Protein AF-A0A956B005-F1 (afdb_monomer_lite)

Foldseek 3Di:
DDDDDPPDPPPPCPPVPPPQVVLLVVLLVVCCVVPNNVRDDSVSSCVSSVD

pLDDT: mean 76.68, std 17.16, range [43.22, 95.38]

Secondary structure (DSSP, 8-state):
-----------TTTTSTTHHHHHHHHHHHHHHHHH-TTT--HHHHHHHHT-

Sequence (51 aa):
MTISTPPDEEPR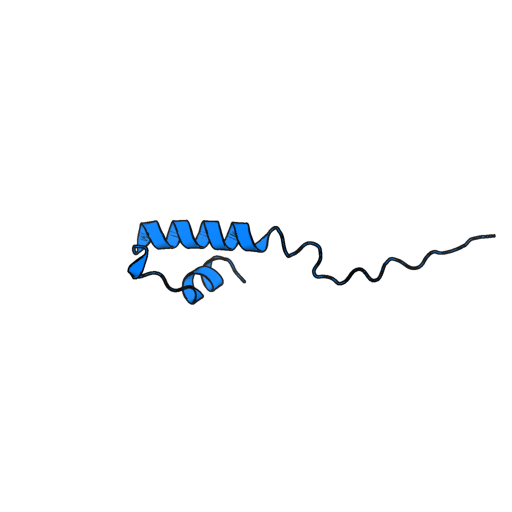WRRRKDARPAELLRAALDLFVEQGFAATRIESIAKRAGV

Radius of gyration: 18.6 Å; chains: 1; bounding box: 42×24×52 Å

Structure (mmCIF, N/CA/C/O backbone):
data_AF-A0A956B005-F1
#
_entry.id   AF-A0A956B005-F1
#
loop_
_atom_site.group_PDB
_atom_site.id
_atom_site.type_symbol
_atom_site.label_atom_id
_atom_site.label_alt_id
_atom_site.label_comp_id
_atom_site.label_asym_id
_atom_site.label_entity_id
_atom_site.label_seq_id
_atom_site.pdbx_PDB_ins_code
_atom_site.Cartn_x
_atom_site.Cartn_y
_atom_site.Cartn_z
_atom_site.occupancy
_atom_site.B_iso_or_equiv
_atom_site.auth_seq_id
_atom_site.auth_comp_id
_atom_site.auth_asym_id
_atom_site.auth_atom_id
_atom_site.pdbx_PDB_model_num
ATOM 1 N N . MET A 1 1 ? 30.461 -20.368 -43.409 1.00 43.22 1 MET A N 1
ATOM 2 C CA . MET A 1 1 ? 31.208 -20.125 -42.157 1.00 43.22 1 MET A CA 1
ATOM 3 C C . MET A 1 1 ? 30.230 -19.517 -41.160 1.00 43.22 1 MET A C 1
ATOM 5 O O . MET A 1 1 ? 29.936 -18.335 -41.241 1.00 43.22 1 MET A O 1
ATOM 9 N N . THR A 1 2 ? 29.593 -20.361 -40.352 1.00 47.00 2 THR A N 1
ATOM 10 C CA . THR A 1 2 ? 28.521 -20.009 -39.405 1.00 47.00 2 THR A CA 1
ATOM 11 C C . THR A 1 2 ? 29.124 -19.633 -38.056 1.00 47.00 2 THR A C 1
ATOM 13 O O . THR A 1 2 ? 29.769 -20.477 -37.439 1.00 47.00 2 THR A O 1
ATOM 16 N N . ILE A 1 3 ? 28.913 -18.399 -37.592 1.00 58.72 3 ILE A N 1
ATOM 17 C CA . ILE A 1 3 ? 29.223 -18.008 -36.213 1.00 58.72 3 ILE A CA 1
ATOM 18 C C . ILE A 1 3 ? 27.931 -18.000 -35.393 1.00 58.72 3 ILE A C 1
ATOM 20 O O . ILE A 1 3 ? 27.050 -17.168 -35.586 1.00 58.72 3 ILE A O 1
ATOM 24 N N . SER A 1 4 ? 27.802 -18.980 -34.502 1.00 56.38 4 SER A N 1
ATOM 25 C CA . SER A 1 4 ? 26.806 -18.975 -33.436 1.00 56.38 4 SER A CA 1
ATOM 26 C C . SER A 1 4 ? 27.272 -18.008 -32.351 1.00 56.38 4 SER A C 1
ATOM 28 O O . SER A 1 4 ? 28.220 -18.299 -31.626 1.00 56.38 4 SER A O 1
ATOM 30 N N . THR A 1 5 ? 26.619 -16.856 -32.240 1.00 61.78 5 THR A N 1
ATOM 31 C CA . THR A 1 5 ? 26.706 -16.006 -31.048 1.00 61.78 5 THR A CA 1
ATOM 32 C C . THR A 1 5 ? 25.951 -16.716 -29.916 1.00 61.78 5 THR A C 1
ATOM 34 O O . THR A 1 5 ? 24.780 -17.051 -30.119 1.00 61.78 5 THR A O 1
ATOM 37 N N . PRO A 1 6 ? 26.570 -17.015 -28.757 1.00 62.81 6 PRO A N 1
ATOM 38 C CA . PRO A 1 6 ? 25.835 -17.595 -27.638 1.00 62.81 6 PRO A CA 1
ATOM 39 C C . PRO A 1 6 ? 24.788 -16.583 -27.141 1.00 62.81 6 PRO A C 1
ATOM 41 O O . PRO A 1 6 ? 25.063 -15.380 -27.156 1.00 62.81 6 PRO A O 1
ATOM 44 N N . PRO A 1 7 ? 23.584 -17.030 -26.740 1.00 58.72 7 PRO A N 1
ATOM 45 C CA . PRO A 1 7 ? 22.571 -16.131 -26.221 1.00 58.72 7 PRO A CA 1
ATOM 46 C C . PRO A 1 7 ? 23.056 -15.586 -24.878 1.00 58.72 7 PRO A C 1
ATOM 48 O O . PRO A 1 7 ? 23.178 -16.323 -23.907 1.00 58.72 7 PRO A O 1
ATOM 51 N N . ASP A 1 8 ? 23.394 -14.303 -24.898 1.00 58.88 8 ASP A N 1
ATOM 52 C CA . ASP A 1 8 ? 23.231 -13.322 -23.832 1.00 58.88 8 ASP A CA 1
ATOM 53 C C . ASP A 1 8 ? 22.808 -13.915 -22.469 1.00 58.88 8 ASP A C 1
ATOM 55 O O . ASP A 1 8 ? 21.629 -14.165 -22.202 1.00 58.88 8 ASP A O 1
ATOM 59 N N . GLU A 1 9 ? 23.788 -14.136 -21.587 1.00 59.34 9 GLU A N 1
ATOM 60 C CA . GLU A 1 9 ? 23.560 -14.316 -20.150 1.00 59.34 9 GLU A CA 1
ATOM 61 C C . GLU A 1 9 ? 23.146 -12.971 -19.529 1.00 59.34 9 GLU A C 1
ATOM 63 O O . GLU A 1 9 ? 23.817 -12.412 -18.660 1.00 59.34 9 GLU A O 1
ATOM 68 N N . GLU A 1 10 ? 22.024 -12.409 -19.976 1.00 58.59 10 GLU A N 1
ATOM 69 C CA . GLU A 1 10 ? 21.394 -11.307 -19.270 1.00 58.59 10 GLU A CA 1
ATOM 70 C C . GLU A 1 10 ? 20.921 -11.847 -17.911 1.00 58.59 10 GLU A C 1
ATOM 72 O O . GLU A 1 10 ? 20.156 -12.822 -17.855 1.00 58.59 10 GLU A O 1
ATOM 77 N N . PRO A 1 11 ? 21.327 -11.241 -16.779 1.00 57.25 11 PRO A N 1
ATOM 78 C CA . PRO A 1 11 ? 20.822 -11.653 -15.483 1.00 57.25 11 PRO A CA 1
ATOM 79 C C . PRO A 1 11 ? 19.293 -11.610 -15.526 1.00 57.25 11 PRO A C 1
ATOM 81 O O . PRO A 1 11 ? 18.688 -10.582 -15.852 1.00 57.25 11 PRO A O 1
ATOM 84 N N . ARG A 1 12 ? 18.666 -12.742 -15.168 1.00 57.06 12 ARG A N 1
ATOM 85 C CA . ARG A 1 12 ? 17.214 -13.044 -15.183 1.00 57.06 12 ARG A CA 1
ATOM 86 C C . ARG A 1 12 ? 16.363 -12.145 -14.261 1.00 57.06 12 ARG A C 1
ATOM 88 O O . ARG A 1 12 ? 15.298 -12.537 -13.784 1.00 57.06 12 ARG A O 1
ATOM 95 N N . TRP A 1 13 ? 16.839 -10.940 -13.974 1.00 56.88 13 TRP A N 1
ATOM 96 C CA . TRP A 1 13 ? 16.224 -9.895 -13.169 1.00 56.88 13 TRP A CA 1
ATOM 97 C C . TRP A 1 13 ? 15.839 -8.651 -13.972 1.00 56.88 13 TRP A C 1
ATOM 99 O O . TRP A 1 13 ? 15.137 -7.797 -13.434 1.00 56.88 13 TRP A O 1
ATOM 109 N N . ARG A 1 14 ? 16.209 -8.555 -15.257 1.00 55.12 14 ARG A N 1
ATOM 110 C CA . ARG A 1 14 ? 16.006 -7.325 -16.040 1.00 55.12 14 ARG A CA 1
ATOM 111 C C . ARG A 1 14 ? 14.553 -7.046 -16.455 1.00 55.12 14 ARG A C 1
ATOM 113 O O . ARG A 1 14 ? 14.217 -5.899 -16.696 1.00 55.12 14 ARG A O 1
ATOM 120 N N . ARG A 1 15 ? 13.660 -8.048 -16.433 1.00 51.72 15 ARG A N 1
ATOM 121 C CA . ARG A 1 15 ? 12.213 -7.885 -16.730 1.00 51.72 15 ARG A CA 1
ATOM 122 C C . ARG A 1 15 ? 11.264 -7.957 -15.525 1.00 51.72 15 ARG A C 1
ATOM 124 O O . ARG A 1 15 ? 10.079 -7.696 -15.679 1.00 51.72 15 ARG A O 1
ATOM 131 N N . ARG A 1 16 ? 11.750 -8.312 -14.324 1.00 54.03 16 ARG A N 1
ATOM 132 C CA . ARG A 1 16 ? 10.917 -8.385 -13.097 1.00 54.03 16 ARG A CA 1
ATOM 133 C C . ARG A 1 16 ? 10.948 -7.110 -12.248 1.00 54.03 16 ARG A C 1
ATOM 135 O O . ARG A 1 16 ? 10.269 -7.065 -11.226 1.00 54.03 16 ARG A O 1
ATOM 142 N N . LYS A 1 17 ? 11.747 -6.107 -12.623 1.00 50.19 17 LYS A N 1
ATOM 143 C CA . LYS A 1 17 ? 11.845 -4.849 -11.874 1.00 50.19 17 LYS A CA 1
ATOM 144 C C . LYS A 1 17 ? 10.684 -3.888 -12.142 1.00 50.19 17 LYS A C 1
ATOM 146 O O . LYS A 1 17 ? 10.291 -3.224 -11.197 1.00 50.19 17 LYS A O 1
ATOM 151 N N . ASP A 1 18 ? 10.096 -3.871 -13.339 1.00 52.53 18 ASP A N 1
ATOM 152 C CA . ASP A 1 18 ? 9.015 -2.922 -13.670 1.00 52.53 18 ASP A CA 1
ATOM 153 C C . ASP A 1 18 ? 7.599 -3.423 -13.347 1.00 52.53 18 ASP A C 1
ATOM 155 O O . ASP A 1 18 ? 6.727 -2.625 -13.017 1.00 52.53 18 ASP A O 1
ATOM 159 N N . ALA A 1 19 ? 7.353 -4.739 -13.375 1.00 56.78 19 ALA A N 1
ATOM 160 C CA . ALA A 1 19 ? 6.024 -5.289 -13.073 1.00 56.78 19 ALA A CA 1
ATOM 161 C C . ALA A 1 19 ? 5.713 -5.339 -11.560 1.00 56.78 19 ALA A C 1
ATOM 163 O O . ALA A 1 19 ? 4.591 -5.071 -11.139 1.00 56.78 19 ALA A O 1
ATOM 164 N N . ARG A 1 20 ? 6.717 -5.627 -10.718 1.00 66.81 20 ARG A N 1
ATOM 165 C CA . ARG A 1 20 ? 6.553 -5.769 -9.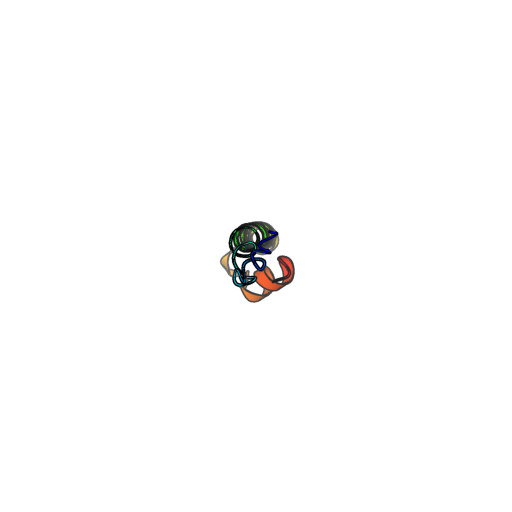255 1.00 66.81 20 ARG A CA 1
ATOM 166 C C . ARG A 1 20 ? 6.097 -4.500 -8.515 1.00 66.81 20 ARG A C 1
ATOM 168 O O . ARG A 1 20 ? 5.289 -4.632 -7.599 1.00 66.81 20 ARG A O 1
ATOM 175 N N . PRO A 1 21 ? 6.575 -3.287 -8.857 1.00 80.44 21 PRO A N 1
ATOM 176 C CA . PRO A 1 21 ? 6.134 -2.060 -8.199 1.00 80.44 21 PRO A CA 1
ATOM 177 C C . PRO A 1 21 ? 4.651 -1.765 -8.430 1.00 80.44 21 PRO A C 1
ATOM 179 O O . PRO A 1 21 ? 3.975 -1.304 -7.514 1.00 80.44 21 PRO A O 1
ATOM 182 N N . ALA A 1 22 ? 4.136 -2.049 -9.630 1.00 84.81 22 ALA A N 1
ATOM 183 C CA . ALA A 1 22 ? 2.742 -1.783 -9.970 1.00 84.81 22 ALA A CA 1
ATOM 184 C C . ALA A 1 22 ? 1.777 -2.701 -9.203 1.00 84.81 22 ALA A C 1
ATOM 186 O O . ALA A 1 22 ? 0.763 -2.228 -8.691 1.00 84.81 22 ALA A O 1
ATOM 187 N N . GLU A 1 23 ? 2.109 -3.988 -9.065 1.00 84.44 23 GLU A N 1
ATOM 188 C CA . GLU A 1 23 ? 1.291 -4.939 -8.298 1.00 84.44 23 GLU A CA 1
ATOM 189 C C . GLU A 1 23 ? 1.291 -4.622 -6.800 1.00 84.44 23 GLU A C 1
ATOM 191 O O . GLU A 1 23 ? 0.232 -4.620 -6.172 1.00 84.44 23 GLU A O 1
ATOM 196 N N . LEU A 1 24 ? 2.450 -4.256 -6.241 1.00 87.69 24 LEU A N 1
ATOM 197 C CA . LEU A 1 24 ? 2.552 -3.769 -4.864 1.00 87.69 24 LEU A CA 1
ATOM 198 C C . LEU A 1 24 ? 1.712 -2.510 -4.641 1.00 87.69 24 LEU A C 1
ATOM 200 O O . LEU A 1 24 ? 1.004 -2.417 -3.642 1.00 87.69 24 LEU A O 1
ATOM 204 N N . LEU A 1 25 ? 1.764 -1.555 -5.573 1.00 90.50 25 LEU A N 1
ATOM 205 C CA . LEU A 1 25 ? 0.987 -0.323 -5.476 1.00 90.50 25 LEU A CA 1
ATOM 206 C C . LEU A 1 25 ? -0.516 -0.607 -5.533 1.00 90.50 25 LEU A C 1
ATOM 208 O O . LEU A 1 25 ? -1.268 -0.086 -4.715 1.00 90.50 25 LEU A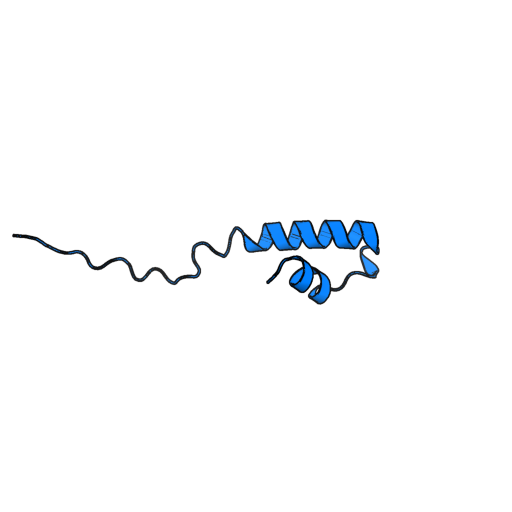 O 1
ATOM 212 N N . ARG A 1 26 ? -0.954 -1.467 -6.458 1.00 92.94 26 ARG A N 1
ATOM 213 C CA . ARG A 1 26 ? -2.356 -1.889 -6.569 1.00 92.94 26 ARG A CA 1
ATOM 214 C C . ARG A 1 26 ? -2.835 -2.553 -5.276 1.00 92.94 26 ARG A C 1
ATOM 216 O O . ARG A 1 26 ? -3.852 -2.144 -4.728 1.00 92.94 26 ARG A O 1
ATOM 223 N N . ALA A 1 27 ? -2.071 -3.518 -4.767 1.00 93.44 27 ALA A N 1
ATOM 224 C CA . ALA A 1 27 ? -2.380 -4.218 -3.526 1.00 93.44 27 ALA A CA 1
ATOM 225 C C . ALA A 1 27 ? -2.424 -3.276 -2.313 1.00 93.44 27 ALA A C 1
ATOM 227 O O . ALA A 1 27 ? -3.289 -3.423 -1.451 1.00 93.44 27 ALA A O 1
ATOM 228 N N . ALA A 1 28 ? -1.510 -2.304 -2.250 1.00 93.62 28 ALA A N 1
ATOM 229 C CA . ALA A 1 28 ? -1.482 -1.302 -1.193 1.00 93.62 28 ALA A CA 1
ATOM 230 C C . ALA A 1 28 ? -2.744 -0.439 -1.214 1.00 93.62 28 ALA A C 1
ATOM 232 O O . ALA A 1 28 ? -3.375 -0.266 -0.178 1.00 93.62 28 ALA A O 1
ATOM 233 N N . LEU A 1 29 ? -3.140 0.050 -2.392 1.00 95.38 29 LEU A N 1
ATOM 234 C CA . LEU A 1 29 ? -4.341 0.867 -2.551 1.00 95.38 29 LEU A CA 1
ATOM 235 C C . LEU A 1 29 ? -5.606 0.110 -2.135 1.00 95.38 29 LEU A C 1
ATOM 237 O O . LEU A 1 29 ? -6.407 0.661 -1.384 1.00 95.38 29 LEU A O 1
ATOM 241 N N . ASP A 1 30 ? -5.749 -1.150 -2.548 1.00 94.56 30 ASP A N 1
ATOM 242 C CA . ASP A 1 30 ? -6.894 -1.977 -2.155 1.00 94.56 30 ASP A CA 1
ATOM 243 C C . ASP A 1 30 ? -6.952 -2.149 -0.622 1.00 94.56 30 ASP A C 1
ATOM 245 O O . ASP A 1 30 ? -7.984 -1.901 0.003 1.00 94.56 30 ASP A O 1
ATOM 249 N N . LEU A 1 31 ? -5.821 -2.480 0.013 1.00 94.44 31 LEU A N 1
ATOM 250 C CA . LEU A 1 31 ? -5.744 -2.659 1.470 1.00 94.44 31 LEU A CA 1
ATOM 251 C C . LEU A 1 31 ? -5.965 -1.352 2.246 1.00 94.44 31 LEU A C 1
ATOM 253 O O . LEU A 1 31 ? -6.546 -1.373 3.333 1.00 94.44 31 LEU A O 1
ATOM 257 N N . PHE A 1 32 ? -5.533 -0.211 1.704 1.00 93.75 32 PHE A N 1
ATOM 258 C CA . PHE A 1 32 ? -5.761 1.092 2.325 1.00 93.75 32 PHE A CA 1
ATOM 259 C C . PHE A 1 32 ? -7.236 1.485 2.315 1.00 93.75 32 PHE A C 1
ATOM 261 O O . PHE A 1 32 ? -7.690 2.095 3.281 1.00 93.75 32 PHE A O 1
ATOM 268 N N . VAL A 1 33 ? -7.983 1.131 1.265 1.00 94.81 33 VAL A N 1
ATOM 269 C CA . VAL A 1 33 ? -9.4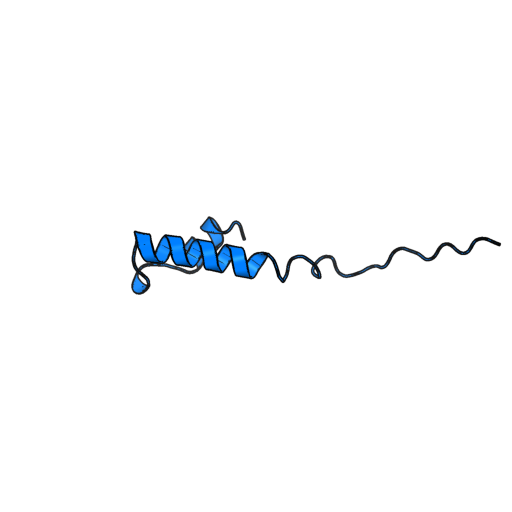31 1.385 1.193 1.00 94.81 33 VAL A CA 1
ATOM 270 C C . VAL A 1 33 ? -10.199 0.460 2.139 1.00 94.81 33 VAL A C 1
ATOM 272 O O . VAL A 1 33 ? -11.145 0.904 2.783 1.00 94.81 33 VAL A O 1
ATOM 275 N N . GLU A 1 34 ? -9.782 -0.801 2.265 1.00 94.06 34 GLU A N 1
ATOM 276 C CA . GLU A 1 34 ? -10.445 -1.786 3.129 1.00 94.06 34 GLU A CA 1
ATOM 277 C C . GLU A 1 34 ? -10.195 -1.540 4.630 1.00 94.06 34 GLU A C 1
ATOM 279 O O . GLU A 1 34 ? -11.105 -1.691 5.442 1.00 94.06 34 GLU A O 1
ATOM 284 N N . GLN A 1 35 ? -8.965 -1.180 5.011 1.00 92.44 35 GLN A N 1
ATOM 285 C CA . GLN A 1 35 ? -8.512 -1.211 6.413 1.00 92.44 35 GLN A CA 1
ATOM 286 C C . GLN A 1 35 ? -8.009 0.146 6.925 1.00 92.44 35 GLN A C 1
ATOM 288 O O . GLN A 1 35 ? -7.836 0.339 8.128 1.00 92.44 35 GLN A O 1
ATOM 293 N N . GLY A 1 36 ? -7.733 1.084 6.018 1.00 92.25 36 GLY A N 1
ATOM 294 C CA . GLY A 1 36 ? -7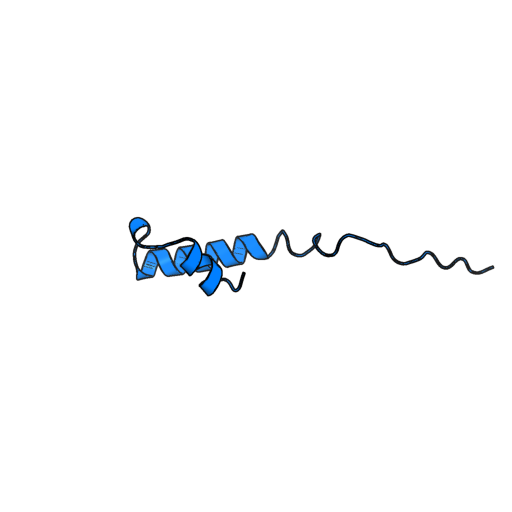.032 2.329 6.311 1.00 92.25 36 GLY A CA 1
ATOM 295 C C . GLY A 1 36 ? -5.509 2.213 6.186 1.00 92.25 36 GLY A C 1
ATOM 296 O O . GLY A 1 36 ? -4.902 1.152 6.367 1.00 92.25 36 GLY A O 1
ATOM 297 N N . PHE A 1 37 ? -4.869 3.349 5.898 1.00 89.19 37 PHE A N 1
ATOM 298 C CA . PHE A 1 37 ? -3.418 3.436 5.698 1.00 89.19 37 PHE A CA 1
ATOM 299 C C . PHE A 1 37 ? -2.623 3.008 6.941 1.00 89.19 37 PHE A C 1
ATOM 301 O O . PHE A 1 37 ? -1.735 2.168 6.848 1.00 89.19 37 PHE A O 1
ATOM 308 N N . ALA A 1 38 ? -2.986 3.523 8.121 1.00 92.25 38 ALA A N 1
ATOM 309 C CA . ALA A 1 38 ? -2.260 3.258 9.368 1.00 92.25 38 ALA A CA 1
ATOM 310 C C . ALA A 1 38 ? -2.353 1.796 9.846 1.00 92.25 38 ALA A C 1
ATOM 312 O O . ALA A 1 38 ? -1.474 1.328 10.566 1.00 92.25 38 ALA A O 1
ATOM 313 N N . ALA A 1 39 ? -3.404 1.071 9.451 1.00 90.25 39 ALA A N 1
ATOM 314 C CA . ALA A 1 39 ? -3.608 -0.326 9.828 1.00 90.25 39 ALA A CA 1
ATOM 315 C C . ALA A 1 39 ? -2.931 -1.319 8.864 1.00 90.25 39 ALA A C 1
ATOM 317 O O . ALA A 1 39 ? -2.792 -2.500 9.186 1.00 90.25 39 ALA A O 1
ATOM 318 N N . THR A 1 40 ? -2.501 -0.867 7.683 1.00 93.19 40 THR A N 1
ATOM 319 C CA . THR A 1 40 ? -1.994 -1.753 6.631 1.00 93.19 40 THR A CA 1
ATOM 320 C C . THR A 1 40 ? -0.488 -1.981 6.768 1.00 93.19 40 THR A C 1
ATOM 322 O O . THR A 1 40 ? 0.308 -1.047 6.711 1.00 93.19 40 THR A O 1
ATOM 325 N N . ARG A 1 41 ? -0.077 -3.250 6.902 1.00 92.50 41 ARG A N 1
ATOM 326 C CA . ARG A 1 41 ? 1.341 -3.651 6.957 1.00 92.50 41 ARG A CA 1
ATOM 327 C C . ARG A 1 41 ? 1.899 -3.995 5.581 1.00 92.50 41 ARG A C 1
ATOM 329 O O . ARG A 1 41 ? 1.211 -4.595 4.758 1.00 92.50 41 ARG A O 1
ATOM 336 N N . ILE A 1 42 ? 3.189 -3.717 5.383 1.00 87.25 42 ILE A N 1
ATOM 337 C CA . ILE A 1 42 ? 3.924 -4.050 4.150 1.00 87.25 42 ILE A CA 1
ATOM 338 C C . ILE A 1 42 ? 3.876 -5.557 3.853 1.00 87.25 42 ILE A C 1
ATOM 340 O O . ILE A 1 42 ? 3.753 -5.952 2.698 1.00 87.25 42 ILE A O 1
ATOM 344 N N . GLU A 1 43 ? 3.884 -6.403 4.883 1.00 88.88 43 GLU A N 1
ATOM 345 C CA . GLU A 1 43 ? 3.759 -7.861 4.742 1.00 88.88 43 GLU A CA 1
ATOM 346 C C . GLU A 1 43 ? 2.433 -8.275 4.087 1.00 88.88 43 GLU A C 1
ATOM 348 O O . GLU A 1 43 ? 2.401 -9.185 3.258 1.00 88.88 43 GLU A O 1
ATOM 353 N N . SER A 1 44 ? 1.334 -7.599 4.435 1.00 91.44 44 SER A N 1
ATOM 354 C CA . SER A 1 44 ? 0.013 -7.852 3.853 1.00 91.44 44 SER A CA 1
ATOM 355 C C . SER A 1 44 ? -0.041 -7.412 2.393 1.00 91.44 44 SER A C 1
ATOM 357 O O . SER A 1 44 ? -0.616 -8.115 1.566 1.00 91.44 44 SER A O 1
ATOM 359 N N . ILE A 1 45 ? 0.612 -6.293 2.067 1.00 90.62 45 ILE A N 1
ATOM 360 C CA . ILE A 1 45 ? 0.740 -5.789 0.694 1.00 90.62 45 ILE A CA 1
ATOM 361 C C . ILE A 1 45 ? 1.541 -6.781 -0.157 1.00 90.62 45 ILE A C 1
ATOM 363 O O . ILE A 1 45 ? 1.097 -7.145 -1.242 1.00 90.62 45 ILE A O 1
ATOM 367 N N . ALA A 1 46 ? 2.674 -7.273 0.353 1.00 89.00 46 ALA A N 1
ATOM 368 C CA . ALA A 1 46 ? 3.507 -8.258 -0.336 1.00 89.00 46 ALA A CA 1
ATOM 369 C C . ALA A 1 46 ? 2.748 -9.567 -0.604 1.00 89.00 46 ALA A C 1
ATOM 371 O O . ALA A 1 46 ? 2.708 -10.036 -1.740 1.00 89.00 46 ALA A O 1
ATOM 372 N N . LYS A 1 47 ? 2.049 -10.101 0.410 1.00 89.62 47 LYS A N 1
ATOM 373 C CA . LYS A 1 47 ? 1.198 -11.293 0.256 1.00 89.62 47 LYS A CA 1
ATOM 374 C C . LYS A 1 47 ? 0.090 -11.094 -0.777 1.00 89.62 47 LYS A C 1
ATOM 376 O O . LYS A 1 47 ? -0.151 -11.985 -1.583 1.00 89.62 47 LYS A O 1
ATOM 381 N N . ARG A 1 48 ? -0.578 -9.937 -0.760 1.00 87.69 48 ARG A N 1
ATOM 382 C CA . ARG A 1 48 ? -1.662 -9.588 -1.695 1.00 87.69 48 ARG A CA 1
ATOM 383 C C . ARG A 1 48 ? -1.140 -9.396 -3.126 1.00 87.69 48 ARG A C 1
ATOM 385 O O . ARG A 1 48 ? -1.844 -9.754 -4.062 1.00 87.69 48 ARG A O 1
ATOM 392 N N . ALA A 1 49 ? 0.080 -8.881 -3.286 1.00 87.62 49 ALA A N 1
ATOM 393 C CA . ALA A 1 49 ? 0.762 -8.707 -4.571 1.00 87.62 49 ALA A CA 1
ATOM 394 C C . ALA A 1 49 ? 1.516 -9.963 -5.059 1.00 87.62 49 ALA A C 1
ATOM 3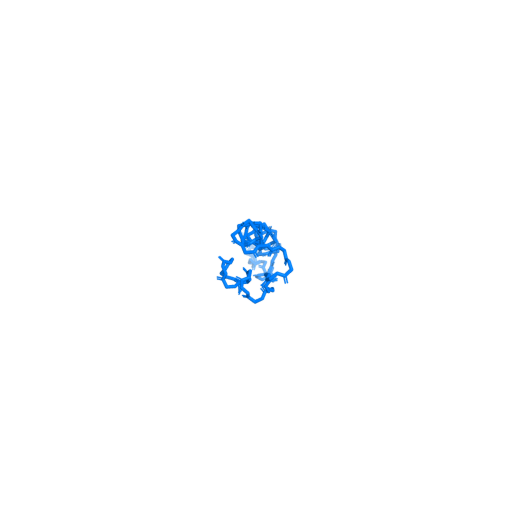96 O O . ALA A 1 49 ? 2.062 -9.948 -6.154 1.00 87.62 49 ALA A O 1
ATOM 397 N N . GLY A 1 50 ? 1.574 -11.044 -4.272 1.00 83.12 50 GLY A N 1
ATOM 398 C CA . GLY A 1 50 ? 2.226 -12.297 -4.672 1.00 83.12 50 GLY A CA 1
ATOM 399 C C . GLY A 1 50 ? 3.753 -12.216 -4.811 1.00 83.12 50 GLY A C 1
ATOM 400 O O . GLY A 1 50 ? 4.331 -12.978 -5.594 1.00 83.12 50 GLY A O 1
ATOM 401 N N . VAL A 1 51 ? 4.402 -11.296 -4.084 1.00 74.44 51 VAL A N 1
ATOM 402 C CA . VAL A 1 51 ? 5.865 -11.088 -4.108 1.00 74.44 51 VAL A CA 1
ATOM 403 C C . VAL A 1 51 ? 6.597 -11.683 -2.917 1.00 74.44 51 VAL A C 1
ATOM 405 O O . VAL A 1 51 ? 6.009 -11.766 -1.816 1.00 74.44 51 VAL A O 1
#